Protein AF-0000000078281202 (afdb_homodimer)

InterPro domains:
  IPR011033 PRC-barrel-like superfamily [SSF50346] (2-73)
  IPR014238 Sporulation protein YlmC/YmxH [PTHR40061] (1-79)
  IPR014238 Sporulation protein YlmC/YmxH [TIGR02888] (3-75)
  IPR027275 PRC-barrel domain [PF05239] (2-78)

Sequence (168 aa):
MRVCDLKQKEVINICTCKSLGCPLDVEFDPKTGCLTAIIVPVPGKLCGLFGPVSEYVIPWQCIRQIGEDIILVEIKEEKFLKKEMRVCDLKQKEVINICTCKSLGCPLDVEFDPKTGCLTAIIVPVPGKLCGLFGPVSEYVIPWQCIRQIGEDIILVEIKEEKFLKKE

Radius of gyration: 18.15 Å; Cα contacts (8 Å, |Δi|>4): 364; chains: 2; bounding box: 36×51×44 Å

Foldseek 3Di:
DDPVQQQQAWEAAPVVRDTQAGFPDWDDDPVVRGTFWTKGWGPDPVPPDDAWTKIFTGTPVQWDDDDNRYTYGHDDDPPRIDTD/DDPVQQQQAWEAAPVVRDTQGGFPDWDDDPVVRGTFWTKGWGPDPVPPDDAWTKIFTGTPVQFDDDDNRYTYGHDDDPPRIDTD

pLDDT: mean 89.33, std 13.42, range [51.06, 98.38]

Solvent-accessible surface area (backbone atoms only — not comparable to full-atom values): 9218 Å² total; per-residue (Å²): 90,46,54,69,60,52,43,72,17,42,30,29,27,66,74,74,70,42,76,55,40,38,34,77,46,38,28,30,39,87,88,78,36,31,48,47,25,41,30,24,48,50,84,59,78,73,56,70,96,82,65,63,62,39,28,34,50,41,48,44,88,32,51,75,43,80,56,95,55,37,32,35,27,60,59,92,57,80,77,37,57,42,76,93,90,48,54,69,61,52,44,71,17,43,30,29,29,65,74,76,71,41,74,53,41,40,35,78,46,39,29,31,38,86,88,77,37,31,49,48,25,41,30,24,48,52,85,56,83,74,56,73,94,84,64,65,62,39,27,33,53,42,46,44,88,33,51,74,42,81,56,96,56,37,31,36,26,59,59,92,58,79,78,34,56,41,76,93

Secondary structure (DSSP, 8-state):
-BHHHHTTSEEEETTTTEEEE---EEEE-TTT-BEEEEEEEPP-----TTPPPEEEEEEGGGEEEE-SSEEEE--SSGGGEEE-/-BHHHHTTSEEEETTTTEEEE---EEEE-TTT-BEEEEEEEPP-----TTPPPEEEEEEGGGEEEE-SSEEEE--SSGGGEEE-

Organism: NCBI:txid1796616

Structure (mmCIF, N/CA/C/O backbone):
data_AF-0000000078281202-model_v1
#
loop_
_entity.id
_entity.type
_entity.pdbx_description
1 polymer 'YlmC/YmxH family sporulation protein'
#
loop_
_atom_site.group_PDB
_atom_site.id
_atom_site.type_symbol
_atom_site.label_atom_id
_atom_site.label_alt_id
_atom_site.label_comp_id
_atom_site.label_asym_id
_atom_site.label_entity_id
_atom_site.label_seq_id
_atom_site.pdbx_PDB_ins_code
_atom_site.Cartn_x
_atom_site.Cartn_y
_atom_site.Cartn_z
_atom_site.occupancy
_atom_site.B_iso_or_equiv
_atom_site.auth_seq_id
_atom_site.auth_comp_id
_atom_site.auth_asym_id
_atom_site.auth_atom_id
_atom_site.pdbx_PDB_model_num
ATOM 1 N N . MET A 1 1 ? -9.734 1.405 -2.404 1 94 1 MET A N 1
ATOM 2 C CA . MET A 1 1 ? -9.367 0.196 -1.677 1 94 1 MET A CA 1
ATOM 3 C C . MET A 1 1 ? -8.117 0.433 -0.829 1 94 1 MET A C 1
ATOM 5 O O . MET A 1 1 ? -7.238 1.201 -1.216 1 94 1 MET A O 1
ATOM 9 N N . ARG A 1 2 ? -8.078 -0.267 0.315 1 95.44 2 ARG A N 1
ATOM 10 C CA . ARG A 1 2 ? -6.895 -0.132 1.161 1 95.44 2 ARG A CA 1
ATOM 11 C C . ARG A 1 2 ? -5.906 -1.262 0.903 1 95.44 2 ARG A C 1
ATOM 13 O O . ARG A 1 2 ? -6.305 -2.375 0.55 1 95.44 2 ARG A O 1
ATOM 20 N N . VAL A 1 3 ? -4.719 -0.875 1.067 1 95.5 3 VAL A N 1
ATOM 21 C CA . VAL A 1 3 ? -3.668 -1.849 0.792 1 95.5 3 VAL A CA 1
ATOM 22 C C . VAL A 1 3 ? -3.83 -3.057 1.713 1 95.5 3 VAL A C 1
ATOM 24 O O . VAL A 1 3 ? -3.566 -4.191 1.309 1 95.5 3 VAL A O 1
ATOM 27 N N . CYS A 1 4 ? -4.312 -2.85 2.926 1 95.06 4 CYS A N 1
ATOM 28 C CA . CYS A 1 4 ? -4.496 -3.957 3.857 1 95.06 4 CYS A CA 1
ATOM 29 C C . CYS A 1 4 ? -5.52 -4.953 3.326 1 95.06 4 CYS A C 1
ATOM 31 O O . CYS A 1 4 ? -5.469 -6.137 3.662 1 95.06 4 CYS A O 1
ATOM 33 N N . ASP A 1 5 ? -6.398 -4.496 2.535 1 95.31 5 ASP A N 1
ATOM 34 C CA . ASP A 1 5 ? -7.375 -5.379 1.906 1 95.31 5 ASP A CA 1
ATOM 35 C C . ASP A 1 5 ? -6.691 -6.41 1.011 1 95.31 5 ASP A C 1
ATOM 37 O O . ASP A 1 5 ? -7.133 -7.559 0.929 1 95.31 5 ASP A O 1
ATOM 41 N N . LEU A 1 6 ? -5.605 -6.047 0.373 1 96.31 6 LEU A N 1
ATOM 42 C CA . LEU A 1 6 ? -4.875 -6.949 -0.508 1 96.31 6 LEU A CA 1
ATOM 43 C C . LEU A 1 6 ? -4.254 -8.094 0.283 1 96.31 6 LEU A C 1
ATOM 45 O O . LEU A 1 6 ? -4.152 -9.219 -0.216 1 96.31 6 LEU A O 1
ATOM 49 N N . LYS A 1 7 ? -3.926 -7.727 1.497 1 95.5 7 LYS A N 1
ATOM 50 C CA . LYS A 1 7 ? -3.182 -8.68 2.314 1 95.5 7 LYS A CA 1
ATOM 51 C C . LYS A 1 7 ? -4.078 -9.82 2.783 1 95.5 7 LYS A C 1
ATOM 53 O O . LYS A 1 7 ? -3.59 -10.828 3.297 1 95.5 7 LYS A O 1
ATOM 58 N N . GLN A 1 8 ? -5.289 -9.734 2.543 1 95.62 8 GLN A N 1
ATOM 59 C CA . GLN A 1 8 ? -6.254 -10.75 2.959 1 95.62 8 GLN A CA 1
ATOM 60 C C . GLN A 1 8 ? -6.719 -11.586 1.771 1 95.62 8 GLN A C 1
ATOM 62 O O . GLN A 1 8 ? -7.582 -12.453 1.915 1 95.62 8 GLN A O 1
ATOM 67 N N . LYS A 1 9 ? -6.199 -11.383 0.685 1 97.62 9 LYS A N 1
ATOM 68 C CA . LYS A 1 9 ? -6.656 -12.047 -0.533 1 97.62 9 LYS A CA 1
ATOM 69 C C . LYS A 1 9 ? -5.672 -13.133 -0.968 1 97.62 9 LYS A C 1
ATOM 71 O O . LYS A 1 9 ? -4.457 -12.953 -0.869 1 97.62 9 LYS A O 1
ATOM 76 N N . GLU A 1 10 ? -6.227 -14.219 -1.463 1 97.44 10 GLU A N 1
ATOM 77 C CA . GLU A 1 10 ? -5.418 -15.297 -2.016 1 97.44 10 GLU A CA 1
ATOM 78 C C . GLU A 1 10 ? -4.934 -14.961 -3.424 1 97.44 10 GLU A C 1
ATOM 80 O O . GLU A 1 10 ? -5.723 -14.555 -4.277 1 97.44 10 GLU A O 1
ATOM 85 N N . VAL A 1 11 ? -3.613 -15.086 -3.688 1 97.94 11 VAL A N 1
ATOM 86 C CA . VAL A 1 11 ? -3.055 -14.859 -5.016 1 97.94 11 VAL A CA 1
ATOM 87 C C . VAL A 1 11 ? -3.02 -16.172 -5.789 1 97.94 11 VAL A C 1
ATOM 89 O O . VAL A 1 11 ? -2.412 -17.156 -5.34 1 97.94 11 VAL A O 1
ATOM 92 N N . ILE A 1 12 ? -3.678 -16.172 -6.953 1 97.62 12 ILE A N 1
ATOM 93 C CA . ILE A 1 12 ? -3.742 -17.375 -7.77 1 97.62 12 ILE A CA 1
ATOM 94 C C . ILE A 1 12 ? -3.119 -17.109 -9.141 1 97.62 12 ILE A C 1
ATOM 96 O O . ILE A 1 12 ? -3.434 -16.109 -9.781 1 97.62 12 ILE A O 1
ATOM 100 N N . ASN A 1 13 ? -2.203 -17.906 -9.594 1 97.19 13 ASN A N 1
ATOM 101 C CA . ASN A 1 13 ? -1.676 -17.859 -10.953 1 97.19 13 ASN A CA 1
ATOM 102 C C . ASN A 1 13 ? -2.623 -18.516 -11.953 1 97.19 13 ASN A C 1
ATOM 104 O O . ASN A 1 13 ? -2.863 -19.719 -11.883 1 97.19 13 ASN A O 1
ATOM 108 N N . ILE A 1 14 ? -3.035 -17.781 -12.867 1 95.94 14 ILE A N 1
ATOM 109 C CA . ILE A 1 14 ? -4.074 -18.266 -13.766 1 95.94 14 ILE A CA 1
ATOM 110 C C . ILE A 1 14 ? -3.469 -19.25 -14.773 1 95.94 14 ILE A C 1
ATOM 112 O O . ILE A 1 14 ? -4.168 -20.109 -15.312 1 95.94 14 ILE A O 1
ATOM 116 N N . CYS A 1 15 ? -2.256 -19.125 -15.023 1 95 15 CYS A N 1
ATOM 117 C CA . CYS A 1 15 ? -1.593 -20.016 -15.969 1 95 15 CYS A CA 1
ATOM 118 C C . CYS A 1 15 ? -1.516 -21.438 -15.422 1 95 15 CYS A C 1
ATOM 120 O O . CYS A 1 15 ? -1.559 -22.391 -16.188 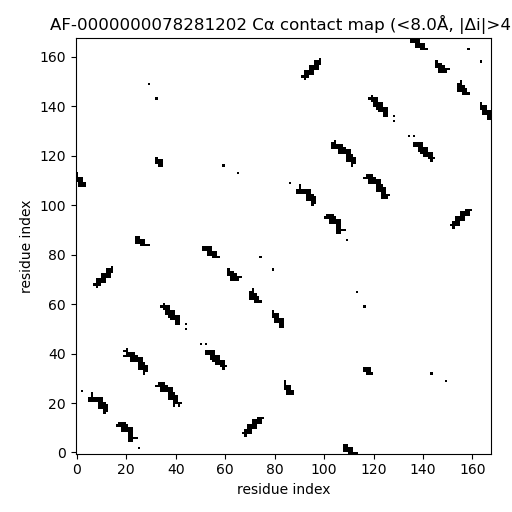1 95 15 CYS A O 1
ATOM 122 N N . THR A 1 16 ? -1.444 -21.547 -14.102 1 93.12 16 THR A N 1
ATOM 123 C CA . THR A 1 16 ? -1.24 -22.875 -13.516 1 93.12 16 THR A CA 1
ATOM 124 C C . THR A 1 16 ? -2.379 -23.219 -12.562 1 93.12 16 THR A C 1
ATOM 126 O O . THR A 1 16 ? -2.457 -24.344 -12.07 1 93.12 16 THR A O 1
ATOM 129 N N . CYS A 1 17 ? -3.182 -22.297 -12.242 1 94.88 17 CYS A N 1
ATOM 130 C CA . CYS A 1 17 ? -4.281 -22.438 -11.289 1 94.88 17 CYS A CA 1
ATOM 131 C C . CYS A 1 17 ? -3.754 -22.719 -9.891 1 94.88 17 CYS A C 1
ATOM 133 O O . CYS A 1 17 ? -4.461 -23.297 -9.062 1 94.88 17 CYS A O 1
ATOM 135 N N . LYS A 1 18 ? -2.5 -22.281 -9.625 1 93.62 18 LYS A N 1
ATOM 136 C CA . LYS A 1 18 ? -1.893 -22.484 -8.312 1 93.62 18 LYS A CA 1
ATOM 137 C C . LYS A 1 18 ? -2.104 -21.266 -7.41 1 93.62 18 LYS A C 1
ATOM 139 O O . LYS A 1 18 ? -1.982 -20.125 -7.863 1 93.62 18 LYS A O 1
ATOM 144 N N . SER A 1 19 ? -2.322 -21.609 -6.133 1 96.06 19 SER A N 1
ATOM 145 C CA . SER A 1 19 ? -2.346 -20.562 -5.109 1 96.06 19 SER A CA 1
ATOM 146 C C . SER A 1 19 ? -0.938 -20.219 -4.629 1 96.06 19 SER A C 1
ATOM 148 O O . SER A 1 19 ? -0.171 -21.109 -4.262 1 96.06 19 SER A O 1
ATOM 150 N N . LEU A 1 20 ? -0.628 -19 -4.625 1 94.44 20 LEU A N 1
ATOM 151 C CA . LEU A 1 20 ? 0.706 -18.578 -4.219 1 94.44 20 LEU A CA 1
ATOM 152 C C . LEU A 1 20 ? 0.705 -18.078 -2.773 1 94.44 20 LEU A C 1
ATOM 154 O O . LEU A 1 20 ? 1.766 -17.922 -2.166 1 94.44 20 LEU A O 1
ATOM 158 N N . GLY A 1 21 ? -0.423 -17.844 -2.184 1 95.94 21 GLY A N 1
ATOM 159 C CA . GLY A 1 21 ? -0.557 -17.312 -0.836 1 95.94 21 GLY A CA 1
ATOM 160 C C . GLY A 1 21 ? -1.094 -15.898 -0.805 1 95.94 21 GLY A C 1
ATOM 161 O O . GLY A 1 21 ? -1.686 -15.43 -1.781 1 95.94 21 GLY A O 1
ATOM 162 N N . CYS A 1 22 ? -0.948 -15.25 0.323 1 97.25 22 CYS A N 1
ATOM 163 C CA . CYS A 1 22 ? -1.415 -13.875 0.494 1 97.25 22 CYS A CA 1
ATOM 164 C C . CYS A 1 22 ? -0.25 -12.891 0.453 1 97.25 22 CYS A C 1
ATOM 166 O O . CYS A 1 22 ? 0.841 -13.195 0.941 1 97.25 22 CYS A O 1
ATOM 168 N N . PRO A 1 23 ? -0.514 -11.781 -0.144 1 97.12 23 PRO A N 1
ATOM 169 C CA . PRO A 1 23 ? 0.55 -10.773 -0.117 1 97.12 23 PRO A CA 1
ATOM 170 C C . PRO A 1 23 ? 0.927 -10.352 1.302 1 97.12 23 PRO A C 1
ATOM 172 O O . PRO A 1 23 ? 0.058 -10.25 2.17 1 97.12 23 PRO A O 1
ATOM 175 N N . LEU A 1 24 ? 2.227 -10.094 1.476 1 95.31 24 LEU A N 1
ATOM 176 C CA . LEU A 1 24 ? 2.729 -9.547 2.732 1 95.31 24 LEU A CA 1
ATOM 177 C C . LEU A 1 24 ? 2.883 -8.039 2.648 1 95.31 24 LEU A C 1
ATOM 179 O O . LEU A 1 24 ? 2.719 -7.336 3.65 1 95.31 24 LEU A O 1
ATOM 183 N N . ASP A 1 25 ? 3.242 -7.645 1.493 1 96.56 25 ASP A N 1
ATOM 184 C CA . ASP A 1 25 ? 3.514 -6.23 1.264 1 96.56 25 ASP A CA 1
ATOM 185 C C . ASP A 1 25 ? 3.357 -5.871 -0.213 1 96.56 25 ASP A C 1
ATOM 187 O O . ASP A 1 25 ? 3.115 -6.746 -1.046 1 96.56 25 ASP A O 1
ATOM 191 N N . VAL A 1 26 ? 3.365 -4.559 -0.485 1 97.31 26 VAL A N 1
ATOM 192 C CA . VAL A 1 26 ? 3.303 -4.039 -1.847 1 97.31 26 VAL A CA 1
ATOM 193 C C . VAL A 1 26 ? 4.414 -3.014 -2.061 1 97.31 26 VAL A C 1
ATOM 195 O O . VAL A 1 26 ? 4.754 -2.254 -1.148 1 97.31 26 VAL A O 1
ATOM 198 N N . GLU A 1 27 ? 4.93 -3.072 -3.203 1 97.69 27 GLU A N 1
ATOM 199 C CA . GLU A 1 27 ? 5.914 -2.068 -3.596 1 97.69 27 GLU A CA 1
ATOM 200 C C . GLU A 1 27 ? 5.285 -0.995 -4.48 1 97.69 27 GLU A C 1
ATOM 202 O O . GLU A 1 27 ? 4.332 -1.268 -5.211 1 97.69 27 GLU A O 1
ATOM 207 N N . PHE A 1 28 ? 5.852 0.214 -4.402 1 97.94 28 PHE A N 1
ATOM 208 C CA . PHE A 1 28 ? 5.379 1.31 -5.238 1 97.94 28 PHE A CA 1
ATOM 209 C C . PHE A 1 28 ? 6.527 2.234 -5.621 1 97.94 28 PHE A C 1
ATOM 211 O O . PHE A 1 28 ? 7.605 2.174 -5.027 1 97.94 28 PHE A O 1
ATOM 218 N N . ASP A 1 29 ? 6.324 3.01 -6.656 1 97.31 29 ASP A N 1
ATOM 219 C CA . ASP A 1 29 ? 7.242 4.066 -7.074 1 97.31 29 ASP A CA 1
ATOM 220 C C . ASP A 1 29 ? 6.961 5.367 -6.324 1 97.31 29 ASP A C 1
ATOM 222 O O . ASP A 1 29 ? 5.914 5.984 -6.516 1 97.31 29 ASP A O 1
ATOM 226 N N . PRO A 1 30 ? 7.879 5.785 -5.539 1 93.38 30 PRO A N 1
ATOM 227 C CA . PRO A 1 30 ? 7.625 6.988 -4.746 1 93.38 30 PRO A CA 1
ATOM 228 C C . PRO A 1 30 ? 7.473 8.242 -5.605 1 93.38 30 PRO A C 1
ATOM 230 O O . PRO A 1 30 ? 6.922 9.25 -5.148 1 93.38 30 PRO A O 1
ATOM 233 N N . LYS A 1 31 ? 7.934 8.219 -6.793 1 93 31 LYS A N 1
ATOM 234 C CA . LYS A 1 31 ? 7.84 9.375 -7.68 1 93 31 LYS A CA 1
ATOM 235 C C . LYS A 1 31 ? 6.457 9.461 -8.328 1 93 31 LYS A C 1
ATOM 237 O O . LYS A 1 31 ? 5.875 10.539 -8.414 1 93 31 LYS A O 1
ATOM 242 N N . THR A 1 32 ? 5.938 8.367 -8.68 1 93.56 32 THR A N 1
ATOM 243 C CA . THR A 1 32 ? 4.688 8.383 -9.43 1 93.56 32 THR A CA 1
ATOM 244 C C . THR A 1 32 ? 3.512 8.016 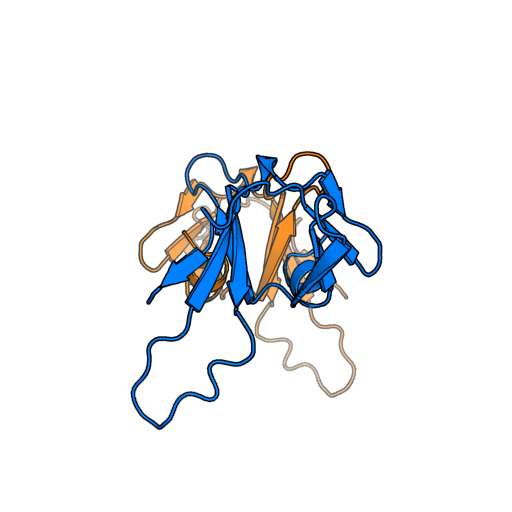-8.539 1 93.56 32 THR A C 1
ATOM 246 O O . THR A 1 32 ? 2.363 8.3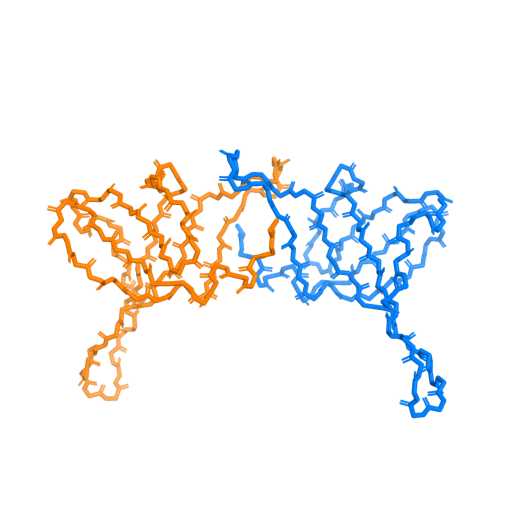44 -8.844 1 93.56 32 THR A O 1
ATOM 249 N N . GLY A 1 33 ? 3.779 7.289 -7.484 1 94.88 33 GLY A N 1
ATOM 250 C CA . GLY A 1 33 ? 2.721 6.836 -6.598 1 94.88 33 GLY A CA 1
ATOM 251 C C . GLY A 1 33 ? 2.012 5.594 -7.102 1 94.88 33 GLY A C 1
ATOM 252 O O . GLY A 1 33 ? 0.938 5.238 -6.609 1 94.88 33 GLY A O 1
ATOM 253 N N . CYS A 1 34 ? 2.574 4.938 -8.078 1 96.81 34 CYS A N 1
ATOM 254 C CA . CYS A 1 34 ? 1.941 3.752 -8.648 1 96.81 34 CYS A CA 1
ATOM 255 C C . CYS A 1 34 ? 2.514 2.479 -8.039 1 96.81 34 CYS A C 1
ATOM 257 O O . CYS A 1 34 ? 3.725 2.375 -7.836 1 96.81 34 CYS A O 1
ATOM 259 N N . LEU A 1 35 ? 1.54 1.581 -7.762 1 97.75 35 LEU A N 1
ATOM 260 C CA . LEU A 1 35 ? 2 0.268 -7.32 1 97.75 35 LEU A CA 1
ATOM 261 C C . LEU A 1 35 ? 2.844 -0.402 -8.398 1 97.75 35 LEU A C 1
ATOM 263 O O . LEU A 1 35 ? 2.518 -0.326 -9.586 1 97.75 35 LEU A O 1
ATOM 267 N N . THR A 1 36 ? 3.98 -1.052 -7.949 1 98.12 36 THR A N 1
ATOM 268 C CA . THR A 1 36 ? 4.879 -1.645 -8.938 1 98.12 36 THR A CA 1
ATOM 269 C C . THR A 1 36 ? 4.938 -3.16 -8.773 1 98.12 36 THR A C 1
ATOM 271 O O . THR A 1 36 ? 5.25 -3.883 -9.719 1 98.12 36 THR A O 1
ATOM 274 N N . ALA A 1 37 ? 4.676 -3.689 -7.539 1 98.06 37 ALA A N 1
ATOM 275 C CA . ALA A 1 37 ? 4.711 -5.133 -7.324 1 98.06 37 ALA A CA 1
ATOM 276 C C . ALA A 1 37 ? 4.008 -5.512 -6.027 1 98.06 37 ALA A C 1
ATOM 278 O O . ALA A 1 37 ? 3.898 -4.695 -5.109 1 98.06 37 ALA A O 1
ATOM 279 N N . ILE A 1 38 ? 3.475 -6.676 -5.988 1 98.06 38 ILE A N 1
ATOM 280 C CA . ILE A 1 38 ? 3.053 -7.27 -4.727 1 98.06 38 ILE A CA 1
ATOM 281 C C . ILE A 1 38 ? 4.078 -8.312 -4.277 1 98.06 38 ILE A C 1
ATOM 283 O O . ILE A 1 38 ? 4.676 -9 -5.109 1 98.06 38 ILE A O 1
ATOM 287 N N . ILE A 1 39 ? 4.246 -8.422 -2.924 1 97.31 39 ILE A N 1
ATOM 288 C CA . ILE A 1 39 ? 5.195 -9.359 -2.332 1 97.31 39 ILE A CA 1
ATOM 289 C C . ILE A 1 39 ? 4.441 -10.5 -1.652 1 97.31 39 ILE A C 1
ATOM 291 O O . ILE A 1 39 ? 3.684 -10.273 -0.707 1 97.31 39 ILE A O 1
ATOM 295 N N . VAL A 1 40 ? 4.676 -11.719 -2.131 1 96.5 40 VAL A N 1
ATOM 296 C CA . VAL A 1 40 ? 3.988 -12.891 -1.612 1 96.5 40 VAL A CA 1
ATOM 297 C C . VAL A 1 40 ? 5.008 -13.891 -1.065 1 96.5 40 VAL A C 1
ATOM 299 O O . VAL A 1 40 ? 5.777 -14.477 -1.826 1 96.5 40 VAL A O 1
ATOM 302 N N . PRO A 1 41 ? 4.914 -14.078 0.238 1 93.31 41 PRO A N 1
ATOM 303 C CA . PRO A 1 41 ? 5.855 -15.055 0.803 1 93.31 41 PRO A CA 1
ATOM 304 C C . PRO A 1 41 ? 5.559 -16.484 0.356 1 93.31 41 PRO A C 1
ATOM 306 O O . PRO A 1 41 ? 4.398 -16.844 0.15 1 93.31 41 PRO A O 1
ATOM 309 N N . VAL A 1 42 ? 6.477 -17.266 0.082 1 85.81 42 VAL A N 1
ATOM 310 C CA . VAL A 1 42 ? 6.32 -18.688 -0.221 1 85.81 42 VAL A CA 1
ATOM 311 C C . VAL A 1 42 ? 6.348 -19.5 1.072 1 85.81 42 VAL A C 1
ATOM 313 O O . VAL A 1 42 ? 7.301 -19.406 1.851 1 85.81 42 VAL A O 1
ATOM 316 N N . PRO A 1 43 ? 4.973 -20.234 1.191 1 67.81 43 PRO A N 1
ATOM 317 C CA . PRO A 1 43 ? 4.91 -21.094 2.371 1 67.81 43 PRO A CA 1
ATOM 318 C C . PRO A 1 43 ? 5.879 -22.266 2.289 1 67.81 43 PRO A C 1
ATOM 320 O O . PRO A 1 43 ? 6.164 -22.766 1.194 1 67.81 43 PRO A O 1
ATOM 323 N N . GLY A 1 44 ? 6.547 -22.766 3.164 1 60.97 44 GLY A N 1
ATOM 324 C CA . GLY A 1 44 ? 7.055 -24.141 3.172 1 60.97 44 GLY A CA 1
ATOM 325 C C . GLY A 1 44 ? 8.508 -24.234 3.594 1 60.97 44 GLY A C 1
ATOM 326 O O . GLY A 1 44 ? 9.062 -25.328 3.68 1 60.97 44 GLY A O 1
ATOM 327 N N . LYS A 1 45 ? 9.406 -23.422 2.986 1 53.75 45 LYS A N 1
ATOM 328 C CA . LYS A 1 45 ? 10.586 -24.266 3.123 1 53.75 45 LYS A CA 1
ATOM 329 C C . LYS A 1 45 ? 10.766 -24.719 4.566 1 53.75 45 LYS A C 1
ATOM 331 O O . LYS A 1 45 ? 10.977 -23.906 5.465 1 53.75 45 LYS A O 1
ATOM 336 N N . LEU A 1 46 ? 9.742 -25.656 4.895 1 51.12 46 LEU A N 1
ATOM 337 C CA . LEU A 1 46 ? 10.148 -26.359 6.105 1 51.12 46 LEU A CA 1
ATOM 338 C C . LEU A 1 46 ? 11.672 -26.469 6.176 1 51.12 46 LEU A C 1
ATOM 340 O O . LEU A 1 46 ? 12.203 -27.422 6.754 1 51.12 46 LEU A O 1
ATOM 344 N N . CYS A 1 47 ? 12.328 -25.969 5.309 1 51.69 47 CYS A N 1
ATOM 345 C CA . CYS A 1 47 ? 13.688 -26.422 5.59 1 51.69 47 CYS A CA 1
ATOM 346 C C . CYS A 1 47 ? 14.055 -26.156 7.043 1 51.69 47 CYS A C 1
ATOM 348 O O . CYS A 1 47 ? 13.469 -25.281 7.691 1 51.69 47 CYS A O 1
ATOM 350 N N . GLY A 1 48 ? 15.008 -26.906 7.664 1 51.78 48 GLY A N 1
ATOM 351 C CA . GLY A 1 48 ? 15.672 -26.672 8.938 1 51.78 48 GLY A CA 1
ATOM 352 C C . GLY A 1 48 ? 15.82 -25.203 9.281 1 51.78 48 GLY A C 1
ATOM 353 O O . GLY A 1 48 ? 15.406 -24.328 8.5 1 51.78 48 GLY A O 1
ATOM 354 N N . LEU A 1 49 ? 16.422 -24.734 10.406 1 57.16 49 LEU A N 1
ATOM 355 C CA . LEU A 1 49 ? 16.812 -23.5 11.062 1 57.16 49 LEU A CA 1
ATOM 356 C C . LEU A 1 49 ? 17.156 -22.422 10.039 1 57.16 49 LEU A C 1
ATOM 358 O O . LEU A 1 49 ? 16.875 -21.234 10.25 1 57.16 49 LEU A O 1
ATOM 362 N N . PHE A 1 50 ? 18.094 -22.562 9.156 1 60.25 50 PHE A N 1
ATOM 363 C CA . PHE A 1 50 ? 18.938 -21.516 8.609 1 60.25 50 PHE A CA 1
ATOM 364 C C . PHE A 1 50 ? 18.5 -21.125 7.207 1 60.25 50 PHE A C 1
ATOM 366 O O . PHE A 1 50 ? 19.219 -20.453 6.477 1 60.25 50 PHE A O 1
ATOM 373 N N . GLY A 1 51 ? 17.375 -21.703 6.523 1 59.31 51 GLY A N 1
ATOM 374 C CA . GLY A 1 51 ? 17.375 -21.422 5.102 1 59.31 51 GLY A CA 1
ATOM 375 C C . GLY A 1 51 ? 16.641 -20.125 4.758 1 59.31 51 GLY A C 1
ATOM 376 O O . GLY A 1 51 ? 15.953 -19.562 5.602 1 59.31 51 GLY A O 1
ATOM 377 N N . PRO A 1 52 ? 17 -19.609 3.609 1 64.62 52 PRO A N 1
ATOM 378 C CA . PRO A 1 52 ? 16.438 -18.328 3.174 1 64.62 52 PRO A CA 1
ATOM 379 C C . PRO A 1 52 ? 14.945 -18.391 2.891 1 64.62 52 PRO A C 1
ATOM 381 O O . PRO A 1 52 ? 14.43 -19.438 2.51 1 64.62 52 PRO A O 1
ATOM 384 N N . VAL A 1 53 ? 14.219 -17.5 3.357 1 75.62 53 VAL A N 1
ATOM 385 C CA . VAL A 1 53 ? 12.812 -17.344 3.006 1 75.62 53 VAL A CA 1
ATOM 386 C C . VAL A 1 53 ? 12.695 -16.781 1.592 1 75.62 53 VAL A C 1
ATOM 388 O O . VAL A 1 53 ? 13.453 -15.883 1.21 1 75.62 53 VAL A O 1
ATOM 391 N N . SER A 1 54 ? 11.953 -17.547 0.69 1 87.56 54 SER A N 1
ATOM 392 C CA . SER A 1 54 ? 11.695 -17.062 -0.66 1 87.56 54 SER A CA 1
ATOM 393 C C . SER A 1 54 ? 10.383 -16.281 -0.729 1 87.56 54 SER A C 1
ATOM 395 O O . SER A 1 54 ? 9.5 -16.469 0.112 1 87.56 54 SER A O 1
ATOM 397 N N . GLU A 1 55 ? 10.398 -15.367 -1.595 1 92.62 55 GLU A N 1
ATOM 398 C CA . GLU A 1 55 ? 9.156 -14.625 -1.839 1 92.62 55 GLU A CA 1
ATOM 399 C C . GLU A 1 55 ? 8.969 -14.352 -3.328 1 92.62 55 GLU A C 1
ATOM 401 O O . GLU A 1 55 ? 9.945 -14.18 -4.062 1 92.62 55 GLU A O 1
ATOM 406 N N . TYR A 1 56 ? 7.711 -14.398 -3.68 1 93.88 56 TYR A N 1
ATOM 407 C CA . TYR A 1 56 ? 7.391 -13.875 -5.004 1 93.88 56 TYR A CA 1
ATOM 408 C C . TYR A 1 56 ? 7.344 -12.352 -4.996 1 93.88 56 TYR A C 1
ATOM 410 O O . TYR A 1 56 ? 6.738 -11.75 -4.105 1 93.88 56 TYR A O 1
ATOM 418 N N . VAL A 1 57 ? 8.039 -11.828 -5.938 1 96.56 57 VAL A N 1
ATOM 419 C CA . VAL A 1 57 ? 7.848 -10.414 -6.254 1 96.56 57 VAL A CA 1
ATOM 420 C C . VAL A 1 57 ? 7.152 -10.281 -7.605 1 96.56 57 VAL A C 1
ATOM 422 O O . VAL A 1 57 ? 7.797 -10.383 -8.656 1 96.56 57 VAL A O 1
ATOM 425 N N . ILE A 1 58 ? 5.855 -10.031 -7.566 1 97.25 58 ILE A N 1
ATOM 426 C CA . ILE A 1 58 ? 5.035 -10.078 -8.773 1 97.25 58 ILE A CA 1
ATOM 427 C C . ILE A 1 58 ? 4.738 -8.656 -9.242 1 97.25 58 ILE A C 1
ATOM 429 O O . ILE A 1 58 ? 4.078 -7.883 -8.547 1 97.25 58 ILE A O 1
ATOM 433 N N . PRO A 1 59 ? 5.156 -8.336 -10.43 1 97.31 59 PRO A N 1
ATOM 434 C CA . PRO A 1 59 ? 4.867 -7.004 -10.953 1 97.31 59 PRO A CA 1
ATOM 435 C C . PRO A 1 59 ? 3.369 -6.715 -11.039 1 97.31 59 PRO A C 1
ATOM 437 O O . PRO A 1 59 ? 2.582 -7.613 -11.352 1 97.31 59 PRO A O 1
ATOM 440 N N . TRP A 1 60 ? 3.07 -5.391 -10.836 1 97.44 60 TRP A N 1
ATOM 441 C CA . TRP A 1 60 ? 1.671 -4.977 -10.875 1 97.44 60 TRP A CA 1
ATOM 442 C C . TRP A 1 60 ? 1.046 -5.305 -12.227 1 97.44 60 TRP A C 1
ATOM 444 O O . TRP A 1 60 ? -0.129 -5.668 -12.305 1 97.44 60 TRP A O 1
ATOM 454 N N . GLN A 1 61 ? 1.805 -5.219 -13.289 1 96.25 61 GLN A N 1
ATOM 455 C CA . GLN A 1 61 ? 1.312 -5.449 -14.641 1 96.25 61 GLN A CA 1
ATOM 456 C C . GLN A 1 61 ? 0.897 -6.906 -14.836 1 96.25 61 GLN A C 1
ATOM 458 O O . GLN A 1 61 ? 0.218 -7.238 -15.812 1 96.25 61 GLN A O 1
ATOM 463 N N . CYS A 1 62 ? 1.325 -7.758 -13.891 1 97 62 CYS A N 1
ATOM 464 C CA . CYS A 1 62 ? 0.97 -9.172 -14 1 97 62 CYS A CA 1
ATOM 465 C C . CYS A 1 62 ? -0.378 -9.445 -13.344 1 97 62 CYS A C 1
ATOM 467 O O . CYS A 1 62 ? -0.92 -10.547 -13.469 1 97 62 CYS A O 1
ATOM 469 N N . ILE A 1 63 ? -0.86 -8.57 -12.633 1 97.75 63 ILE A N 1
ATOM 470 C CA . ILE A 1 63 ? -2.174 -8.727 -12.016 1 97.75 63 ILE A CA 1
ATOM 471 C C . ILE A 1 63 ? -3.264 -8.562 -13.07 1 97.75 63 ILE A C 1
ATOM 473 O O . ILE A 1 63 ? -3.318 -7.535 -13.758 1 97.75 63 ILE A O 1
ATOM 477 N N . ARG A 1 64 ? -4.082 -9.531 -13.086 1 96.81 64 ARG A N 1
ATOM 478 C CA . ARG A 1 64 ? -5.145 -9.5 -14.094 1 96.81 64 ARG A CA 1
ATOM 479 C C . ARG A 1 64 ? -6.445 -8.977 -13.492 1 96.81 64 ARG A C 1
ATOM 481 O O . ARG A 1 64 ? -7.195 -8.258 -14.156 1 96.81 64 ARG A O 1
ATOM 488 N N . GLN A 1 65 ? -6.656 -9.438 -12.281 1 96.31 65 GLN A N 1
ATOM 489 C CA . GLN A 1 65 ? -7.91 -9.047 -11.641 1 96.31 65 GLN A CA 1
ATOM 490 C C . GLN A 1 65 ? -7.793 -9.109 -10.117 1 96.31 65 GLN A C 1
ATOM 492 O O . GLN A 1 65 ? -7.176 -10.031 -9.578 1 96.31 65 GLN A O 1
ATOM 497 N N . ILE A 1 66 ? -8.391 -8.07 -9.516 1 97.19 66 ILE A N 1
ATOM 498 C CA . ILE A 1 66 ? -8.547 -8.102 -8.062 1 97.19 66 ILE A CA 1
ATOM 499 C C . ILE A 1 66 ? -10.008 -8.344 -7.703 1 97.19 66 ILE A C 1
ATOM 501 O O . ILE A 1 66 ? -10.859 -7.469 -7.895 1 97.19 66 ILE A O 1
ATOM 505 N N . GLY A 1 67 ? -10.242 -9.523 -7.227 1 95.12 67 GLY A N 1
ATOM 506 C CA . GLY A 1 67 ? -11.586 -9.875 -6.82 1 95.12 67 GLY A CA 1
ATOM 507 C C . GLY A 1 67 ? -11.859 -9.609 -5.348 1 95.12 67 GLY A C 1
ATOM 508 O O . GLY A 1 67 ? -11.062 -8.938 -4.68 1 95.12 67 GLY A O 1
ATOM 509 N N . GLU A 1 68 ? -12.953 -10.039 -4.891 1 94.81 68 GLU A N 1
ATOM 510 C CA . GLU A 1 68 ? -13.328 -9.867 -3.492 1 94.81 68 GLU A CA 1
ATOM 511 C C . GLU A 1 68 ? -12.391 -10.641 -2.57 1 94.81 68 GLU A C 1
ATOM 513 O O . GLU A 1 68 ? -11.969 -10.125 -1.531 1 94.81 68 GLU A O 1
ATOM 518 N N . ASP A 1 69 ? -12.039 -11.82 -2.947 1 97 69 ASP A N 1
ATOM 519 C CA . ASP A 1 69 ? -11.266 -12.688 -2.066 1 97 69 ASP A CA 1
ATOM 520 C C . ASP A 1 69 ? -9.984 -13.156 -2.744 1 97 69 ASP A C 1
ATOM 522 O O . ASP A 1 69 ? -9.094 -13.711 -2.09 1 97 69 ASP A O 1
ATOM 526 N N . ILE A 1 70 ? -9.914 -12.867 -4.008 1 97.62 70 ILE A N 1
ATOM 527 C CA . ILE A 1 70 ? -8.82 -13.469 -4.754 1 97.62 70 ILE A CA 1
ATOM 528 C C . ILE A 1 70 ? -8.141 -12.406 -5.617 1 97.62 70 ILE A C 1
ATOM 530 O O . ILE A 1 70 ? -8.797 -11.5 -6.129 1 97.62 70 ILE A O 1
ATOM 534 N N . ILE A 1 71 ? -6.867 -12.539 -5.785 1 98.38 71 ILE A N 1
ATOM 535 C CA . ILE A 1 71 ? -6.086 -11.812 -6.777 1 98.38 71 ILE A CA 1
ATOM 536 C C . ILE A 1 71 ? -5.598 -12.781 -7.855 1 98.38 71 ILE A C 1
ATOM 538 O O . ILE A 1 71 ? -4.863 -13.727 -7.562 1 98.38 71 ILE A O 1
ATOM 542 N N . LEU A 1 72 ? -5.961 -12.523 -9.133 1 98.19 72 LEU A N 1
ATOM 543 C CA . LEU A 1 72 ? -5.523 -13.352 -10.258 1 98.19 72 LEU A CA 1
ATOM 544 C C . LEU A 1 72 ? -4.285 -12.75 -10.922 1 98.19 72 LEU A C 1
ATOM 546 O O . LEU A 1 72 ? -4.289 -11.586 -11.312 1 98.19 72 LEU A O 1
ATOM 550 N N . VAL A 1 73 ? -3.27 -13.578 -11.023 1 98.06 73 VAL A N 1
ATOM 551 C CA . VAL A 1 73 ? -2.055 -13.117 -11.688 1 98.06 73 VAL A CA 1
ATOM 552 C C . VAL A 1 73 ? -1.713 -14.055 -12.844 1 98.06 73 VAL A C 1
ATOM 554 O O . VAL A 1 73 ? -2.162 -15.203 -12.883 1 98.06 73 VAL A O 1
ATOM 557 N N . GLU A 1 74 ? -1.026 -13.414 -13.758 1 97 74 GLU A N 1
ATOM 558 C CA . GLU A 1 74 ? -0.536 -14.18 -14.898 1 97 74 GLU A CA 1
ATOM 559 C C . GLU A 1 74 ? 0.989 -14.188 -14.945 1 97 74 GLU A C 1
ATOM 561 O O . GLU A 1 74 ? 1.606 -13.227 -15.406 1 97 74 GLU A O 1
ATOM 566 N N . ILE A 1 75 ? 1.557 -15.297 -14.422 1 92.12 75 ILE A N 1
ATOM 567 C CA . ILE A 1 75 ? 3.008 -15.438 -14.422 1 92.12 75 ILE A CA 1
ATOM 568 C C . ILE A 1 75 ? 3.402 -16.75 -15.102 1 92.12 75 ILE A C 1
ATOM 570 O O . ILE A 1 75 ? 2.881 -17.812 -14.766 1 92.12 75 ILE A O 1
ATOM 574 N N . LYS A 1 76 ? 4.148 -16.703 -16.156 1 87.75 76 LYS A N 1
ATOM 575 C CA . LYS A 1 76 ? 4.512 -17.875 -16.938 1 87.75 76 LYS A CA 1
ATOM 576 C C . LYS A 1 76 ? 5.734 -18.578 -16.359 1 87.75 76 LYS A C 1
ATOM 578 O O . LYS A 1 76 ? 5.879 -19.797 -16.484 1 87.75 76 LYS A O 1
ATOM 583 N N . GLU A 1 77 ? 6.672 -17.938 -15.852 1 74.81 77 GLU A N 1
ATOM 584 C CA . GLU A 1 77 ? 7.887 -18.516 -15.289 1 74.81 77 GLU A CA 1
ATOM 585 C C . GLU A 1 77 ? 8.086 -18.078 -13.836 1 74.81 77 GLU A C 1
ATOM 587 O O . GLU A 1 77 ? 7.504 -17.078 -13.398 1 74.81 77 GLU A O 1
ATOM 592 N N . GLU A 1 78 ? 8.695 -19.016 -13.172 1 73.06 78 GLU A N 1
ATOM 593 C CA . GLU A 1 78 ? 9.023 -18.672 -11.789 1 73.06 78 GLU A CA 1
ATOM 594 C C . GLU A 1 78 ? 10.094 -17.578 -11.734 1 73.06 78 GLU A C 1
ATOM 596 O O . GLU A 1 78 ? 10.984 -17.625 -10.883 1 73.06 78 GLU A O 1
ATOM 601 N N . LYS A 1 79 ? 9.969 -16.672 -12.648 1 83.88 79 LYS A N 1
ATO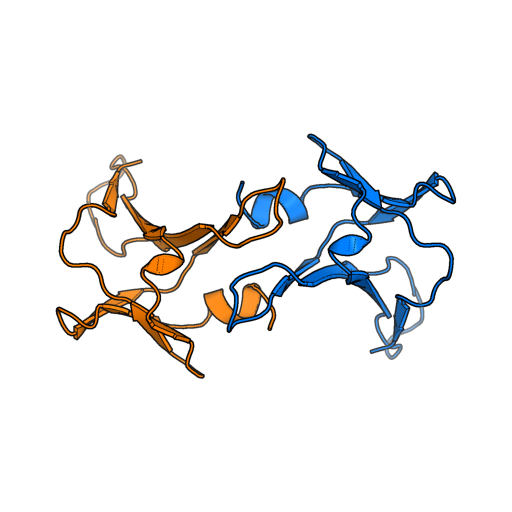M 602 C CA . LYS A 1 79 ? 10.961 -15.609 -12.734 1 83.88 79 LYS A CA 1
ATOM 603 C C . LYS A 1 79 ? 10.766 -14.578 -11.641 1 83.88 79 LYS A C 1
ATOM 605 O O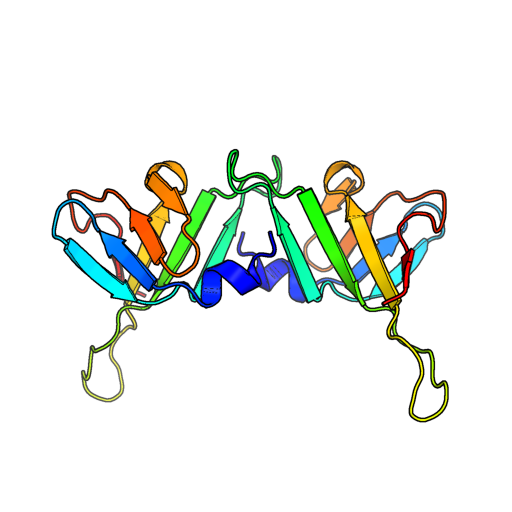 . LYS A 1 79 ? 11.688 -13.828 -11.305 1 83.88 79 LYS A O 1
ATOM 610 N N . PHE A 1 80 ? 9.648 -14.781 -10.906 1 88.94 80 PHE A N 1
ATOM 611 C CA . PHE A 1 80 ? 9.352 -13.734 -9.93 1 88.94 80 PHE A CA 1
ATOM 612 C C . PHE A 1 80 ? 9.617 -14.234 -8.516 1 88.94 80 PHE A C 1
ATOM 614 O O . PHE A 1 80 ? 9.281 -13.555 -7.539 1 88.94 80 PHE A O 1
ATOM 621 N N . LEU A 1 81 ? 10.227 -15.391 -8.469 1 87 81 LEU A N 1
ATOM 622 C CA . LEU A 1 81 ? 10.664 -15.914 -7.18 1 87 81 LEU A CA 1
ATOM 623 C C . LEU A 1 81 ? 12.031 -15.352 -6.801 1 87 81 LEU A C 1
ATOM 625 O O . LEU A 1 81 ? 12.992 -15.484 -7.562 1 87 81 LEU A O 1
ATOM 629 N N . LYS A 1 82 ? 12 -14.664 -5.711 1 83.75 82 LYS A N 1
ATOM 630 C CA . LYS A 1 82 ? 13.25 -14.109 -5.195 1 83.75 82 LYS A CA 1
ATOM 631 C C . LYS A 1 82 ? 13.688 -14.836 -3.928 1 83.75 82 LYS A C 1
ATOM 633 O O . LYS A 1 82 ? 12.883 -15.078 -3.029 1 83.75 82 LYS A O 1
ATOM 638 N N . LYS A 1 83 ? 14.875 -15.344 -4.008 1 71.12 83 LYS A N 1
ATOM 639 C CA . LYS A 1 83 ? 15.453 -15.977 -2.826 1 71.12 83 LYS A CA 1
ATOM 640 C C . LYS A 1 83 ? 16.188 -14.961 -1.961 1 71.12 83 LYS A C 1
ATOM 642 O O . LYS A 1 83 ? 16.906 -14.102 -2.479 1 71.12 83 LYS A O 1
ATOM 647 N N . GLU A 1 84 ? 15.625 -14.711 -0.603 1 61.06 84 GLU A N 1
ATOM 648 C CA . GLU A 1 84 ? 16.406 -13.852 0.27 1 61.06 84 GLU A CA 1
ATOM 649 C C . GLU A 1 84 ? 17.75 -14.5 0.619 1 61.06 84 GLU A C 1
ATOM 651 O O . GLU A 1 84 ? 17.844 -15.727 0.704 1 61.06 84 GLU A O 1
ATOM 656 N N . MET B 1 1 ? 10.023 1.052 -3.324 1 94.06 1 MET B N 1
ATOM 657 C CA . MET B 1 1 ? 9.742 1.211 -1.901 1 94.06 1 MET B CA 1
ATOM 658 C C . MET B 1 1 ? 8.547 0.365 -1.483 1 94.06 1 MET B C 1
ATOM 660 O O . MET B 1 1 ? 7.605 0.184 -2.26 1 94.06 1 MET B O 1
ATOM 664 N N . ARG B 1 2 ? 8.594 -0.114 -0.231 1 95.44 2 ARG B N 1
ATOM 665 C CA . ARG B 1 2 ? 7.465 -0.898 0.258 1 95.44 2 ARG B CA 1
ATOM 666 C C . ARG B 1 2 ? 6.492 -0.026 1.045 1 95.44 2 ARG B C 1
ATOM 668 O O . ARG B 1 2 ? 6.898 0.951 1.678 1 95.44 2 ARG B O 1
ATOM 675 N N . VAL B 1 3 ? 5.305 -0.43 0.917 1 95.38 3 VAL B N 1
ATOM 676 C CA . VAL B 1 3 ? 4.266 0.356 1.573 1 95.38 3 VAL B CA 1
ATOM 677 C C . VAL B 1 3 ? 4.512 0.383 3.08 1 95.38 3 VAL B C 1
ATOM 679 O O . VAL B 1 3 ? 4.258 1.393 3.738 1 95.38 3 VAL B O 1
ATOM 682 N N . CYS B 1 4 ? 5.062 -0.682 3.646 1 95 4 CYS B N 1
ATOM 683 C CA . CYS B 1 4 ? 5.324 -0.726 5.082 1 95 4 CYS B CA 1
ATOM 684 C C . CYS B 1 4 ? 6.352 0.33 5.48 1 95 4 CYS B C 1
ATOM 686 O O . CYS B 1 4 ? 6.355 0.797 6.621 1 95 4 CYS B O 1
ATOM 688 N N . ASP B 1 5 ? 7.168 0.701 4.574 1 95.31 5 ASP B N 1
ATOM 689 C CA . ASP B 1 5 ? 8.133 1.764 4.824 1 95.31 5 ASP B CA 1
ATOM 690 C C . ASP B 1 5 ? 7.434 3.086 5.125 1 95.31 5 ASP B C 1
ATOM 692 O O . ASP B 1 5 ? 7.906 3.871 5.949 1 95.31 5 ASP B O 1
ATOM 696 N N . LEU B 1 6 ? 6.312 3.326 4.512 1 96.31 6 LEU B N 1
ATOM 697 C CA . LEU B 1 6 ? 5.559 4.559 4.723 1 96.31 6 LEU B CA 1
ATOM 698 C C . LEU B 1 6 ? 5.016 4.625 6.145 1 96.31 6 LEU B C 1
ATOM 700 O O . LEU B 1 6 ? 4.922 5.707 6.727 1 96.31 6 LEU B O 1
ATOM 704 N N . LYS B 1 7 ? 4.742 3.449 6.617 1 95.56 7 LYS B N 1
ATOM 705 C CA . LYS B 1 7 ? 4.07 3.375 7.91 1 95.56 7 LYS B CA 1
ATOM 706 C C . LYS B 1 7 ? 5.027 3.736 9.047 1 95.56 7 LYS B C 1
ATOM 708 O O . LYS B 1 7 ? 4.598 3.941 10.18 1 95.56 7 LYS B O 1
ATOM 713 N N . GLN B 1 8 ? 6.215 3.904 8.766 1 95.69 8 GLN B N 1
ATOM 714 C CA . GLN B 1 8 ? 7.23 4.23 9.758 1 95.69 8 GLN B CA 1
ATOM 715 C C . GLN B 1 8 ? 7.645 5.695 9.664 1 95.69 8 GLN B C 1
ATOM 717 O O . GLN B 1 8 ? 8.539 6.145 10.391 1 95.69 8 GLN B O 1
ATOM 722 N N . LYS B 1 9 ? 7.051 6.402 8.867 1 97.69 9 LYS B N 1
ATOM 723 C CA . LYS B 1 9 ? 7.453 7.785 8.617 1 97.69 9 LYS B CA 1
ATOM 724 C C . LYS B 1 9 ? 6.477 8.766 9.258 1 97.69 9 LYS B C 1
ATOM 726 O O . LYS B 1 9 ? 5.266 8.539 9.242 1 97.69 9 LYS B O 1
ATOM 731 N N . GLU B 1 10 ? 7.039 9.836 9.773 1 97.5 10 GLU B N 1
ATOM 732 C CA . GLU B 1 10 ? 6.23 10.914 10.336 1 97.5 10 GLU B CA 1
ATOM 733 C C . GLU B 1 10 ? 5.656 11.805 9.234 1 97.5 10 GLU B C 1
ATOM 735 O O . GLU B 1 10 ? 6.387 12.25 8.344 1 97.5 10 GLU B O 1
ATOM 740 N N . VAL B 1 11 ? 4.316 12.039 9.242 1 97.94 11 VAL B N 1
ATOM 741 C CA . VAL B 1 11 ? 3.676 12.93 8.281 1 97.94 11 VAL B CA 1
ATOM 742 C C . VAL B 1 11 ? 3.631 14.352 8.844 1 97.94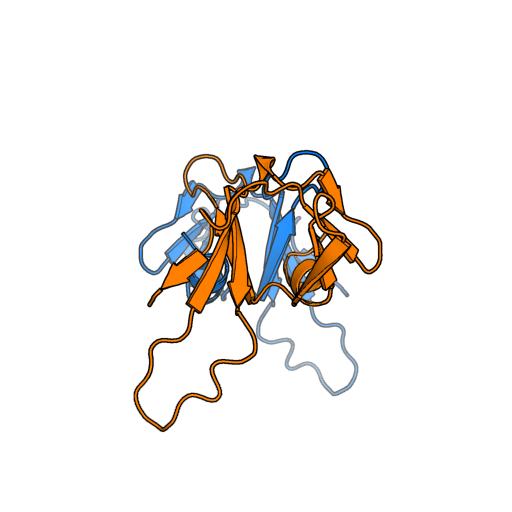 11 VAL B C 1
ATOM 744 O O . VAL B 1 11 ? 3.078 14.578 9.922 1 97.94 11 VAL B O 1
ATOM 747 N N . ILE B 1 12 ? 4.227 15.281 8.102 1 97.69 12 ILE B N 1
ATOM 748 C CA . ILE B 1 12 ? 4.281 16.672 8.539 1 97.69 12 ILE B CA 1
ATOM 749 C C . ILE B 1 12 ? 3.566 17.562 7.527 1 97.69 12 ILE B C 1
ATOM 751 O O . ILE B 1 12 ? 3.812 17.469 6.324 1 97.69 12 ILE B O 1
ATOM 755 N N . ASN B 1 13 ? 2.652 18.391 7.934 1 97.25 13 ASN B N 1
ATOM 756 C CA . ASN B 1 13 ? 2.041 19.406 7.09 1 97.25 13 ASN B CA 1
ATOM 757 C C . ASN B 1 13 ? 2.945 20.625 6.941 1 97.25 13 ASN B C 1
ATOM 759 O O . ASN B 1 13 ? 3.219 21.328 7.922 1 97.25 13 ASN B O 1
ATOM 763 N N . ILE B 1 14 ? 3.283 20.906 5.777 1 96.06 14 ILE B N 1
ATOM 764 C CA . ILE B 1 14 ? 4.277 21.938 5.551 1 96.06 14 ILE B CA 1
ATOM 765 C C . ILE B 1 14 ? 3.641 23.312 5.734 1 96.06 14 ILE B C 1
ATOM 767 O O . ILE B 1 14 ? 4.332 24.297 6.043 1 96.06 14 ILE B O 1
ATOM 771 N N . CYS B 1 15 ? 2.41 23.391 5.555 1 95.06 15 CYS B N 1
ATOM 772 C CA . CYS B 1 15 ? 1.719 24.672 5.715 1 95.06 15 CYS B CA 1
ATOM 773 C C . CYS B 1 15 ? 1.717 25.109 7.172 1 95.06 15 CYS B C 1
ATOM 775 O O . CYS B 1 15 ? 1.744 26.312 7.461 1 95.06 15 CYS B O 1
ATOM 777 N N . THR B 1 16 ? 1.726 24.156 8.078 1 93.19 16 THR B N 1
ATOM 778 C CA . THR B 1 16 ? 1.595 24.5 9.492 1 93.19 16 THR B CA 1
ATOM 779 C C . THR B 1 16 ? 2.797 23.984 10.289 1 93.19 16 THR B C 1
ATOM 781 O O . THR B 1 16 ? 2.936 24.297 11.477 1 93.19 16 THR B O 1
ATOM 784 N N . CYS B 1 17 ? 3.604 23.188 9.719 1 95 17 CYS B N 1
ATOM 785 C CA . CYS B 1 17 ? 4.754 22.547 10.344 1 95 17 CYS B CA 1
ATOM 786 C C . CYS B 1 17 ? 4.316 21.609 11.453 1 95 17 CYS B C 1
ATOM 788 O O . CYS B 1 17 ? 5.082 21.328 12.383 1 95 17 CYS B O 1
ATOM 790 N N . LYS B 1 18 ? 3.066 21.109 11.344 1 93.75 18 LYS B N 1
ATOM 791 C CA . LYS B 1 18 ? 2.539 20.172 12.336 1 93.75 18 LYS B CA 1
ATOM 792 C C . LYS B 1 18 ? 2.768 18.734 11.922 1 93.75 18 LYS B C 1
ATOM 794 O O . LYS B 1 18 ? 2.592 18.375 10.75 1 93.75 18 LYS B O 1
ATOM 799 N N . SER B 1 19 ? 3.07 17.938 12.961 1 96.19 19 SER B N 1
ATOM 800 C CA . SER B 1 19 ? 3.125 16.5 12.766 1 96.19 19 SER B CA 1
ATOM 801 C C . SER B 1 19 ? 1.738 15.875 12.875 1 96.19 19 SER B C 1
ATOM 803 O O . SER B 1 19 ? 1.021 16.109 13.844 1 96.19 19 SER B O 1
ATOM 805 N N . LEU B 1 20 ? 1.401 15.109 11.922 1 94.5 20 LEU B N 1
ATOM 806 C CA . LEU B 1 20 ? 0.082 14.492 11.906 1 94.5 20 LEU B CA 1
ATOM 807 C C . LEU B 1 20 ? 0.155 13.055 12.414 1 94.5 20 LEU B C 1
ATOM 809 O O . LEU B 1 20 ? -0.873 12.445 12.727 1 94.5 20 LEU B O 1
ATOM 813 N N . GLY B 1 21 ? 1.3 12.477 12.516 1 95.88 21 GLY B N 1
ATOM 814 C CA . GLY B 1 21 ? 1.499 11.094 12.914 1 95.88 21 GLY B CA 1
ATOM 815 C C . GLY B 1 21 ? 1.999 10.211 11.789 1 95.88 21 GLY B C 1
ATOM 816 O O . GLY B 1 21 ? 2.52 10.711 10.789 1 95.88 21 GLY B O 1
ATOM 817 N N . CYS B 1 22 ? 1.895 8.922 11.992 1 97.19 22 CYS B N 1
ATOM 818 C CA . CYS B 1 22 ? 2.332 7.953 10.992 1 97.19 22 CYS B CA 1
ATOM 819 C C . CYS B 1 22 ? 1.141 7.344 10.258 1 97.19 22 CYS B C 1
ATOM 821 O O . CYS B 1 22 ? 0.09 7.117 10.859 1 97.19 2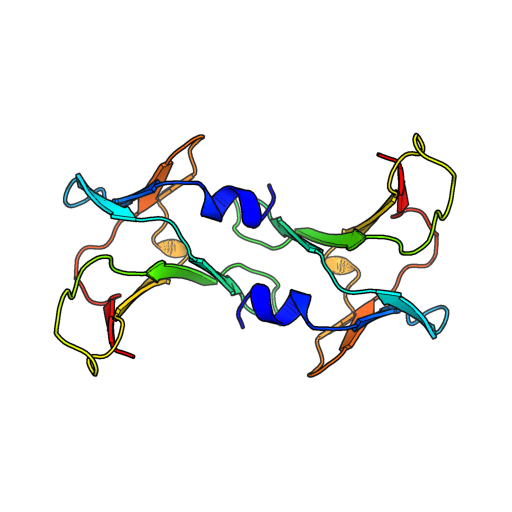2 CYS B O 1
ATOM 823 N N . PRO B 1 23 ? 1.334 7.137 9 1 97.19 23 PRO B N 1
ATOM 824 C CA . PRO B 1 23 ? 0.248 6.461 8.289 1 97.19 23 PRO B CA 1
ATOM 825 C C . PRO B 1 23 ? -0.053 5.074 8.852 1 97.19 23 PRO B C 1
ATOM 827 O O . PRO B 1 23 ? 0.865 4.355 9.25 1 97.19 23 PRO B O 1
ATOM 830 N N . LEU B 1 24 ? -1.341 4.734 8.836 1 95.25 24 LEU B N 1
ATOM 831 C CA . LEU B 1 24 ? -1.78 3.396 9.211 1 95.25 24 LEU B CA 1
ATOM 832 C C . LEU B 1 24 ? -1.983 2.523 7.98 1 95.25 24 LEU B C 1
ATOM 834 O O . LEU B 1 24 ? -1.774 1.309 8.031 1 95.25 24 LEU B O 1
ATOM 838 N N . ASP B 1 25 ? -2.426 3.18 6.977 1 96.56 25 ASP B N 1
ATOM 839 C CA . ASP B 1 25 ? -2.752 2.479 5.738 1 96.56 25 ASP B CA 1
ATOM 840 C C . ASP B 1 25 ? -2.691 3.424 4.539 1 96.56 25 ASP B C 1
ATOM 842 O O . ASP B 1 25 ? -2.48 4.625 4.703 1 96.56 25 ASP B O 1
ATOM 846 N N . VAL B 1 26 ? -2.75 2.82 3.34 1 97.31 26 VAL B N 1
ATOM 847 C CA . VAL B 1 26 ? -2.777 3.572 2.09 1 97.31 26 VAL B CA 1
ATOM 848 C C . VAL B 1 26 ? -3.926 3.076 1.215 1 97.31 26 VAL B C 1
ATOM 850 O O . VAL B 1 26 ? -4.227 1.881 1.192 1 97.31 26 VAL B O 1
ATOM 853 N N . GLU B 1 27 ? -4.5 4 0.596 1 97.69 27 GLU B N 1
ATOM 854 C CA . GLU B 1 27 ? -5.531 3.662 -0.378 1 97.69 27 GLU B CA 1
ATOM 855 C C . GLU B 1 27 ? -4.988 3.709 -1.802 1 97.69 27 GLU B C 1
ATOM 857 O O . GLU B 1 27 ? -4.07 4.48 -2.096 1 97.69 27 GLU B O 1
ATOM 862 N N . PHE B 1 28 ? -5.59 2.893 -2.666 1 97.94 28 PHE B N 1
ATOM 863 C CA . PHE B 1 28 ? -5.195 2.887 -4.07 1 97.94 28 PHE B CA 1
ATOM 864 C C . PHE B 1 28 ? -6.391 2.582 -4.965 1 97.94 28 PHE B C 1
ATOM 866 O O . PHE B 1 28 ? -7.43 2.121 -4.484 1 97.94 28 PHE B O 1
ATOM 873 N N . ASP B 1 29 ? -6.27 2.936 -6.223 1 97.31 29 ASP B N 1
ATOM 874 C CA . ASP B 1 29 ? -7.242 2.586 -7.254 1 97.31 29 ASP B CA 1
ATOM 875 C C . ASP B 1 29 ? -6.957 1.2 -7.832 1 97.31 29 ASP B C 1
ATOM 877 O O . ASP B 1 29 ? -5.938 0.996 -8.492 1 97.31 29 ASP B O 1
ATOM 881 N N . PRO B 1 30 ? -7.84 0.292 -7.629 1 93.38 30 PRO B N 1
ATOM 882 C CA . PRO B 1 30 ? -7.574 -1.068 -8.102 1 93.38 30 PRO B CA 1
ATOM 883 C C . PRO B 1 30 ? -7.516 -1.162 -9.625 1 93.38 30 PRO B C 1
ATOM 885 O O . PRO B 1 30 ? -6.977 -2.131 -10.164 1 93.38 30 PRO B O 1
ATOM 888 N N . LYS B 1 31 ? -8.031 -0.226 -10.32 1 93 31 LYS B N 1
ATOM 889 C CA . LYS B 1 31 ? -8.023 -0.239 -11.781 1 93 31 LYS B CA 1
ATOM 890 C C . LYS B 1 31 ? -6.691 0.253 -12.328 1 93 31 LYS B C 1
ATOM 892 O O . LYS B 1 31 ? -6.145 -0.333 -13.266 1 93 31 LYS B O 1
ATOM 897 N N . THR B 1 32 ? -6.156 1.219 -11.719 1 93.56 32 THR B N 1
ATOM 898 C CA . THR B 1 32 ? -4.957 1.833 -12.266 1 93.56 32 THR B CA 1
ATOM 899 C C . THR B 1 32 ? -3.717 1.39 -11.5 1 93.56 32 THR B C 1
ATOM 901 O O . THR B 1 32 ? -2.6 1.466 -12.008 1 93.56 32 THR B O 1
ATOM 904 N N . GLY B 1 33 ? -3.91 1.002 -10.266 1 94.88 33 GLY B N 1
ATOM 905 C CA . GLY B 1 33 ? -2.787 0.615 -9.422 1 94.88 33 GLY B CA 1
ATOM 906 C C . GLY B 1 33 ? -2.072 1.8 -8.797 1 94.88 33 GLY B C 1
ATOM 907 O O . GLY B 1 33 ? -0.957 1.662 -8.297 1 94.88 33 GLY B O 1
ATOM 908 N N . CYS B 1 34 ? -2.682 2.965 -8.836 1 96.81 34 CYS B N 1
ATOM 909 C CA . CYS B 1 34 ? -2.047 4.164 -8.297 1 96.81 34 CYS B CA 1
ATOM 910 C C . CYS B 1 34 ? -2.547 4.453 -6.887 1 96.81 34 CYS B C 1
ATOM 912 O O . CYS B 1 34 ? -3.74 4.324 -6.609 1 96.81 34 CYS B O 1
ATOM 914 N N . LEU B 1 35 ? -1.521 4.805 -6.059 1 97.75 35 LEU B N 1
ATOM 915 C CA . LEU B 1 35 ? -1.916 5.258 -4.73 1 97.75 35 LEU B CA 1
ATOM 916 C C . LEU B 1 35 ? -2.803 6.492 -4.812 1 97.75 35 LEU B C 1
ATOM 918 O O . LEU B 1 35 ? -2.549 7.387 -5.625 1 97.75 35 LEU B O 1
ATOM 922 N N . THR B 1 36 ? -3.881 6.516 -3.959 1 98.12 36 THR B N 1
ATOM 923 C CA . THR B 1 36 ? -4.816 7.633 -4.047 1 98.12 36 THR B CA 1
ATOM 924 C C . THR B 1 36 ? -4.824 8.438 -2.752 1 98.12 36 THR B C 1
ATOM 926 O O . THR B 1 36 ? -5.172 9.617 -2.754 1 98.12 36 THR B O 1
ATOM 929 N N . ALA B 1 37 ? -4.484 7.812 -1.594 1 98.06 37 ALA B N 1
ATOM 930 C CA . ALA B 1 37 ? -4.465 8.539 -0.326 1 98.06 37 ALA B CA 1
ATOM 931 C C . ALA B 1 37 ? -3.678 7.77 0.733 1 98.06 37 ALA B C 1
ATOM 933 O O . ALA B 1 37 ? -3.543 6.547 0.65 1 98.06 37 ALA B O 1
ATOM 934 N N . ILE B 1 38 ? -3.109 8.461 1.629 1 98.06 38 ILE B N 1
ATOM 935 C CA . ILE B 1 38 ? -2.6 7.848 2.85 1 98.06 38 ILE B CA 1
ATOM 936 C C . ILE B 1 38 ? -3.566 8.109 4.004 1 98.06 38 ILE B C 1
ATOM 938 O O . ILE B 1 38 ? -4.191 9.172 4.066 1 98.06 38 ILE B O 1
ATOM 942 N N . ILE B 1 39 ? -3.658 7.117 4.938 1 97.38 39 ILE B N 1
ATOM 943 C CA . ILE B 1 39 ? -4.547 7.203 6.09 1 97.38 39 ILE B CA 1
ATOM 944 C C . ILE B 1 39 ? -3.721 7.398 7.363 1 97.38 39 ILE B C 1
ATOM 946 O O . ILE B 1 39 ? -2.916 6.535 7.723 1 97.38 39 ILE B O 1
ATOM 950 N N . VAL B 1 40 ? -3.953 8.516 8.031 1 96.62 40 VAL B N 1
ATOM 951 C CA . VAL B 1 40 ? -3.205 8.859 9.242 1 96.62 40 VAL B CA 1
ATOM 952 C C . VAL B 1 40 ? -4.164 9.008 10.414 1 96.62 40 VAL B C 1
ATOM 954 O O . VAL B 1 40 ? -4.965 9.953 10.461 1 96.62 40 VAL B O 1
ATOM 957 N N . PRO B 1 41 ? -3.979 8.109 11.367 1 93.38 41 PRO B N 1
ATOM 958 C CA . PRO B 1 41 ? -4.855 8.234 12.531 1 93.38 41 PRO B CA 1
ATOM 959 C C . PRO B 1 41 ? -4.547 9.477 13.367 1 93.38 41 PRO B C 1
ATOM 961 O O . PRO B 1 41 ? -3.393 9.898 13.453 1 93.38 41 PRO B O 1
ATOM 964 N N . VAL B 1 42 ? -5.457 10.141 13.867 1 85.75 42 VAL B N 1
ATOM 965 C CA . VAL B 1 42 ? -5.281 11.258 14.781 1 85.75 42 VAL B CA 1
ATOM 966 C C . VAL B 1 42 ? -5.23 10.742 16.219 1 85.75 42 VAL B C 1
ATOM 968 O O . VAL B 1 42 ? -6.152 10.062 16.672 1 85.75 42 VAL B O 1
ATOM 971 N N . PRO B 1 43 ? -3.803 11.102 16.781 1 67.69 43 PRO B N 1
ATOM 972 C CA . PRO B 1 43 ? -3.664 10.711 18.188 1 67.69 43 PRO B CA 1
ATOM 973 C C . PRO B 1 43 ? -4.582 11.5 19.109 1 67.69 43 PRO B C 1
ATOM 975 O O . PRO B 1 43 ? -4.875 12.672 18.844 1 67.69 43 PRO B O 1
ATOM 978 N N . GLY B 1 44 ? -5.285 11.203 19.953 1 60.81 44 GLY B N 1
ATOM 979 C CA . GLY B 1 44 ? -5.762 12.086 21.016 1 60.81 44 GLY B CA 1
ATOM 980 C C . GLY B 1 44 ? -7.125 11.688 21.547 1 60.81 44 GLY B C 1
ATOM 981 O O . GLY B 1 44 ? -7.496 12.07 22.672 1 60.81 44 GLY B O 1
ATOM 982 N N . LYS B 1 45 ? -8.172 11.742 20.703 1 53.44 45 LYS B N 1
ATOM 983 C CA . LYS B 1 45 ? -9.258 12.195 21.578 1 53.44 45 LYS B CA 1
ATOM 984 C C . LYS B 1 45 ? -9.367 11.305 22.812 1 53.44 45 LYS B C 1
ATOM 986 O O . LYS B 1 45 ? -9.578 10.102 22.703 1 53.44 45 LYS B O 1
ATOM 991 N N . LEU B 1 46 ? -8.297 11.609 23.703 1 51.06 46 LEU B N 1
ATOM 992 C CA . LEU B 1 46 ? -8.633 11.078 25.016 1 51.06 46 LEU B CA 1
ATOM 993 C C . LEU B 1 46 ? -10.141 11.047 25.219 1 51.06 46 LEU B C 1
ATOM 995 O O . LEU B 1 46 ? -10.617 11.188 26.359 1 51.06 46 LEU B O 1
ATOM 999 N N . CYS B 1 47 ? -10.875 11.375 24.344 1 51.44 47 CYS B N 1
ATOM 1000 C CA . CYS B 1 47 ? -12.195 11.367 24.953 1 51.44 47 CYS B CA 1
ATOM 1001 C C . CYS B 1 47 ? -12.469 10.039 25.656 1 51.44 47 CYS B C 1
ATOM 1003 O O . CYS B 1 47 ? -11.859 9.023 25.328 1 51.44 47 CYS B O 1
ATOM 1005 N N . GLY B 1 48 ? -13.336 9.953 26.703 1 51.81 48 GLY B N 1
ATOM 1006 C CA . GLY B 1 48 ? -13.906 8.773 27.344 1 51.81 48 GLY B CA 1
ATOM 1007 C C . GLY B 1 48 ? -14.062 7.602 26.391 1 51.81 48 GLY B C 1
ATOM 1008 O O . GLY B 1 48 ? -13.711 7.699 25.203 1 51.81 48 GLY B O 1
ATOM 1009 N N . LEU B 1 49 ? -14.672 6.422 26.734 1 57.09 49 LEU B N 1
ATOM 1010 C CA . LEU B 1 49 ? -15.055 5.129 26.172 1 57.09 49 LEU B CA 1
ATOM 1011 C C . LEU B 1 49 ? -15.445 5.262 24.703 1 57.09 49 LEU B C 1
ATOM 1013 O O . LEU B 1 49 ? -15.133 4.391 23.891 1 57.09 49 LEU B O 1
ATOM 1017 N N . PHE B 1 50 ? -16.438 5.938 24.312 1 60.22 50 PHE B N 1
ATOM 1018 C CA . PHE B 1 50 ? -17.344 5.676 23.188 1 60.22 50 PHE B CA 1
ATOM 1019 C C . PHE B 1 50 ? -16.969 6.547 22 1 60.22 50 PHE B C 1
ATOM 1021 O O . PHE B 1 50 ? -17.75 6.664 21.047 1 60.22 50 PHE B O 1
ATOM 1028 N N . GLY B 1 51 ? -15.883 7.484 21.969 1 59.28 51 GLY B N 1
ATOM 1029 C CA . GLY B 1 51 ? -15.969 8.414 20.859 1 59.28 51 GLY B CA 1
ATOM 1030 C C . GLY B 1 51 ? -15.289 7.914 19.594 1 59.28 51 GLY B C 1
ATOM 1031 O O . GLY B 1 51 ? -14.562 6.918 19.641 1 59.28 51 GLY B O 1
ATOM 1032 N N . PRO B 1 52 ? -15.703 8.484 18.484 1 64.56 52 PRO B N 1
ATOM 1033 C CA . PRO B 1 52 ? -15.211 8.039 17.172 1 64.56 52 PRO B CA 1
ATOM 1034 C C . PRO B 1 52 ? -13.727 8.359 16.969 1 64.56 52 PRO B C 1
ATOM 1036 O O . PRO B 1 52 ? -13.219 9.336 17.516 1 64.56 52 PRO B O 1
ATOM 1039 N N . VAL B 1 53 ? -12.984 7.48 16.516 1 75.69 53 VAL B N 1
ATOM 1040 C CA . VAL B 1 53 ? -11.602 7.699 16.094 1 75.69 53 VAL B CA 1
ATOM 1041 C C . VAL B 1 53 ? -11.586 8.469 14.773 1 75.69 53 VAL B C 1
ATOM 1043 O O . VAL B 1 53 ? -12.375 8.172 13.867 1 75.69 53 VAL B O 1
ATOM 1046 N N . SER B 1 54 ? -10.883 9.672 14.789 1 87.62 54 SER B N 1
ATOM 1047 C CA . SER B 1 54 ? -10.727 10.43 13.555 1 87.62 54 SER B CA 1
ATOM 1048 C C . SER B 1 54 ? -9.438 10.047 12.828 1 87.62 54 SER B C 1
ATOM 1050 O O . SER B 1 54 ? -8.5 9.539 13.445 1 87.62 54 SER B O 1
ATOM 1052 N N . GLU B 1 55 ? -9.516 10.172 11.57 1 92.62 55 GLU B N 1
ATOM 1053 C CA . GLU B 1 55 ? -8.32 9.945 10.766 1 92.62 55 GLU B CA 1
ATOM 1054 C C . GLU B 1 55 ? -8.227 10.945 9.617 1 92.62 55 GLU B C 1
ATOM 1056 O O . GLU B 1 55 ? -9.25 11.391 9.094 1 92.62 55 GLU B O 1
ATOM 1061 N N . TYR B 1 56 ? -6.984 11.289 9.367 1 93.94 56 TYR B N 1
ATOM 1062 C CA . TYR B 1 56 ? -6.758 12.023 8.125 1 93.94 56 TYR B CA 1
ATOM 1063 C C . TYR B 1 56 ? -6.75 11.078 6.926 1 93.94 56 TYR B C 1
ATOM 1065 O O . TYR B 1 56 ? -6.102 10.031 6.961 1 93.94 56 TYR B O 1
ATOM 1073 N N . VAL B 1 57 ? -7.527 11.469 5.973 1 96.62 57 VAL B N 1
ATOM 1074 C CA . VAL B 1 57 ? -7.398 10.852 4.656 1 96.62 57 VAL B CA 1
ATOM 1075 C C . VAL B 1 57 ? -6.785 11.852 3.674 1 96.62 57 VAL B C 1
ATOM 1077 O O . VAL B 1 57 ? -7.484 12.719 3.146 1 96.62 57 VAL B O 1
ATOM 1080 N N . ILE B 1 58 ? -5.48 11.711 3.441 1 97.31 58 ILE B N 1
ATOM 1081 C CA . ILE B 1 58 ? -4.73 12.703 2.686 1 97.31 58 ILE B CA 1
ATOM 1082 C C . ILE B 1 58 ? -4.504 12.211 1.26 1 97.31 58 ILE B C 1
ATOM 1084 O O . ILE B 1 58 ? -3.822 11.203 1.048 1 97.31 58 ILE B O 1
ATOM 1088 N N . PRO B 1 59 ? -4.996 12.93 0.304 1 97.38 59 PRO B N 1
ATOM 1089 C CA . PRO B 1 59 ? -4.77 12.523 -1.086 1 97.38 59 PRO B CA 1
ATOM 1090 C C . PRO B 1 59 ? -3.287 12.461 -1.449 1 97.38 59 PRO B C 1
ATOM 1092 O O . PRO B 1 59 ? -2.498 13.289 -0.983 1 97.38 59 PRO B O 1
ATOM 1095 N N . TRP B 1 60 ? -3.016 11.484 -2.391 1 97.5 60 TRP B N 1
ATOM 1096 C CA . TRP B 1 60 ? -1.633 11.297 -2.816 1 97.5 60 TRP B CA 1
ATOM 1097 C C . TRP B 1 60 ? -1.077 12.578 -3.426 1 97.5 60 TRP B C 1
ATOM 1099 O O . TRP B 1 60 ? 0.102 12.898 -3.252 1 97.5 60 TRP B O 1
ATOM 1109 N N . GLN B 1 61 ? -1.909 13.336 -4.098 1 96.31 61 GLN B N 1
ATOM 1110 C CA . GLN B 1 61 ? -1.491 14.562 -4.781 1 96.31 61 GLN B CA 1
ATOM 1111 C C . GLN B 1 61 ? -1.048 15.625 -3.777 1 96.31 61 GLN B C 1
ATOM 1113 O O . GLN B 1 61 ? -0.415 16.609 -4.152 1 96.31 61 GLN B O 1
ATOM 1118 N N . CYS B 1 62 ? -1.394 15.398 -2.496 1 97.06 62 CYS B N 1
ATOM 1119 C CA . CYS B 1 62 ? -1.01 16.375 -1.475 1 97.06 62 CYS B CA 1
ATOM 1120 C C . CYS B 1 62 ? 0.381 16.062 -0.929 1 97.06 62 CYS B C 1
ATOM 1122 O O . CYS B 1 62 ? 0.939 16.859 -0.166 1 97.06 62 CYS B O 1
ATOM 1124 N N . ILE B 1 63 ? 0.891 14.977 -1.215 1 97.81 63 ILE B N 1
ATOM 1125 C CA . ILE B 1 63 ? 2.242 14.625 -0.787 1 97.81 63 ILE B CA 1
ATOM 1126 C C . ILE B 1 63 ? 3.262 15.391 -1.625 1 97.81 63 ILE B C 1
ATOM 1128 O O . ILE B 1 63 ? 3.252 15.312 -2.855 1 97.81 63 ILE B O 1
ATOM 1132 N N . ARG B 1 64 ? 4.098 16.031 -0.916 1 96.81 64 ARG B N 1
ATOM 1133 C CA . ARG B 1 64 ? 5.098 16.828 -1.608 1 96.81 64 ARG B CA 1
ATOM 1134 C C . ARG B 1 64 ? 6.414 16.078 -1.734 1 96.81 64 ARG B C 1
ATOM 1136 O O . ARG B 1 64 ? 7.105 16.172 -2.752 1 96.81 64 ARG B O 1
ATOM 1143 N N . GLN B 1 65 ? 6.711 15.414 -0.648 1 96.31 65 GLN B N 1
ATOM 1144 C CA . GLN B 1 65 ? 7.984 14.703 -0.637 1 96.31 65 GLN B CA 1
ATOM 1145 C C . GLN B 1 65 ? 7.961 13.539 0.354 1 96.31 65 GLN B C 1
ATOM 1147 O O . GLN B 1 65 ? 7.406 13.664 1.447 1 96.31 65 GLN B O 1
ATOM 1152 N N . ILE B 1 66 ? 8.562 12.438 -0.128 1 97.25 66 ILE B N 1
ATOM 1153 C CA . ILE B 1 66 ? 8.812 11.32 0.776 1 97.25 66 ILE B CA 1
ATOM 1154 C C . ILE B 1 66 ? 10.297 11.234 1.1 1 97.25 66 ILE B C 1
ATOM 1156 O O . ILE B 1 66 ? 11.109 10.875 0.24 1 97.25 66 ILE B O 1
ATOM 1160 N N . GLY B 1 67 ? 10.586 11.602 2.311 1 95.19 67 GLY B N 1
ATOM 1161 C CA . GLY B 1 67 ? 11.977 11.531 2.754 1 95.19 67 GLY B CA 1
ATOM 1162 C C . GLY B 1 67 ? 12.32 10.219 3.434 1 95.19 67 GLY B C 1
ATOM 1163 O O . GLY B 1 67 ? 11.547 9.258 3.375 1 95.19 67 GLY B O 1
ATOM 1164 N N . GLU B 1 68 ? 13.461 10.156 3.984 1 94.81 68 GLU B N 1
ATOM 1165 C CA . GLU B 1 68 ? 13.914 8.961 4.688 1 94.81 68 GLU B CA 1
ATOM 1166 C C . GLU B 1 68 ? 13.047 8.68 5.914 1 94.81 68 GLU B C 1
ATOM 1168 O O . GLU B 1 68 ? 12.672 7.535 6.16 1 94.81 68 GLU B O 1
ATOM 1173 N N . ASP B 1 69 ? 12.703 9.703 6.629 1 97 69 ASP B N 1
ATOM 1174 C CA . ASP B 1 69 ? 12.016 9.523 7.902 1 97 69 ASP B CA 1
ATOM 1175 C C . ASP B 1 69 ? 10.695 10.297 7.93 1 97 69 ASP B C 1
ATOM 1177 O O . ASP B 1 69 ? 9.867 10.094 8.812 1 97 69 ASP B O 1
ATOM 1181 N N . ILE B 1 70 ? 10.547 11.102 6.934 1 97.69 70 ILE B N 1
ATOM 1182 C CA . ILE B 1 70 ? 9.422 12.023 7.016 1 97.69 70 ILE B CA 1
ATOM 1183 C C . ILE B 1 70 ? 8.664 12.039 5.688 1 97.69 70 ILE B C 1
ATOM 1185 O O . ILE B 1 70 ? 9.266 11.891 4.621 1 97.69 70 ILE B O 1
ATOM 1189 N N . ILE B 1 71 ? 7.379 12.211 5.754 1 98.38 71 ILE B N 1
ATOM 1190 C CA . ILE B 1 71 ? 6.523 12.523 4.617 1 98.38 71 ILE B CA 1
ATOM 1191 C C . ILE B 1 71 ? 6 13.953 4.746 1 98.38 71 ILE B C 1
ATOM 1193 O O . ILE B 1 71 ? 5.312 14.289 5.715 1 98.38 71 ILE B O 1
ATOM 1197 N N . LEU B 1 72 ? 6.285 14.812 3.75 1 98.25 72 LEU B N 1
ATOM 1198 C CA . LEU B 1 72 ? 5.805 16.188 3.736 1 98.25 72 LEU B CA 1
ATOM 1199 C C . LEU B 1 72 ? 4.516 16.312 2.93 1 98.25 72 LEU B C 1
ATOM 1201 O O . LEU B 1 72 ? 4.461 15.891 1.771 1 98.25 72 LEU B O 1
ATOM 1205 N N . VAL B 1 73 ? 3.52 16.859 3.586 1 98.06 73 VAL B N 1
ATOM 1206 C CA . VAL B 1 73 ? 2.254 17.062 2.887 1 98.06 73 VAL B CA 1
ATOM 1207 C C . VAL B 1 73 ? 1.871 18.547 2.928 1 98.06 73 VAL B C 1
ATOM 1209 O O . VAL B 1 73 ? 2.352 19.281 3.783 1 98.06 73 VAL B O 1
ATOM 1212 N N . GLU B 1 74 ? 1.114 18.844 1.908 1 97 74 GLU B N 1
ATOM 1213 C CA . GLU B 1 74 ? 0.575 20.188 1.835 1 97 74 GLU B CA 1
ATOM 1214 C C . GLU B 1 74 ? -0.95 20.188 1.896 1 97 74 GLU B C 1
ATOM 1216 O O . GLU B 1 74 ? -1.615 19.938 0.889 1 97 74 GLU B O 1
ATOM 1221 N N . ILE B 1 75 ? -1.47 20.438 3.119 1 92.5 75 ILE B N 1
ATOM 1222 C CA . ILE B 1 75 ? -2.916 20.484 3.309 1 92.5 75 ILE B CA 1
ATOM 1223 C C . ILE B 1 75 ? -3.314 21.812 3.943 1 92.5 75 ILE B C 1
ATOM 1225 O O . ILE B 1 75 ? -2.732 22.234 4.949 1 92.5 75 ILE B O 1
ATOM 1229 N N . LYS B 1 76 ? -4.113 22.578 3.311 1 88.31 76 LYS B N 1
ATOM 1230 C CA . LYS B 1 76 ? -4.496 23.906 3.781 1 88.31 76 LYS B CA 1
ATOM 1231 C C . LYS B 1 76 ? -5.68 23.828 4.742 1 88.31 76 LYS B C 1
ATOM 1233 O O . LYS B 1 76 ? -5.82 24.672 5.633 1 88.31 76 LYS B O 1
ATOM 1238 N N . GLU B 1 77 ? -6.566 22.984 4.617 1 75.5 77 GLU B N 1
ATOM 1239 C CA . GLU B 1 77 ? -7.75 22.859 5.461 1 75.5 77 GLU B CA 1
ATOM 1240 C C . GLU B 1 77 ? -7.863 21.453 6.055 1 75.5 77 GLU B C 1
ATOM 1242 O O . GLU B 1 77 ? -7.285 20.5 5.523 1 75.5 77 GLU B O 1
ATOM 1247 N N . GLU B 1 78 ? -8.422 21.516 7.246 1 74.56 78 GLU B N 1
ATOM 1248 C CA . GLU B 1 78 ? -8.672 20.219 7.867 1 74.56 78 GLU B CA 1
ATOM 1249 C C . GLU B 1 78 ? -9.75 19.438 7.117 1 74.56 78 GLU B C 1
ATOM 1251 O O . GLU B 1 78 ? -10.531 18.703 7.723 1 74.56 78 GLU B O 1
ATOM 1256 N N . LYS B 1 79 ? -9.781 19.672 5.852 1 84.75 79 LYS B N 1
ATOM 1257 C CA . LYS B 1 79 ? -10.805 19.047 5.016 1 84.75 79 LYS B CA 1
ATOM 1258 C C . LYS B 1 79 ? -10.539 17.547 4.836 1 84.75 79 LYS B C 1
ATOM 1260 O O . LYS B 1 79 ? -11.445 16.797 4.504 1 84.75 79 LYS B O 1
ATOM 1265 N N . PHE B 1 80 ? -9.359 17.156 5.352 1 89.25 80 PHE B N 1
ATOM 1266 C CA . PHE B 1 80 ? -9.008 15.766 5.105 1 89.25 80 PHE B CA 1
ATOM 1267 C C . PHE B 1 80 ? -9.172 14.93 6.371 1 89.25 80 PHE B C 1
ATOM 1269 O O . PHE B 1 80 ? -8.766 13.766 6.414 1 89.25 80 PHE B O 1
ATOM 1276 N N . LEU B 1 81 ? -9.766 15.586 7.355 1 87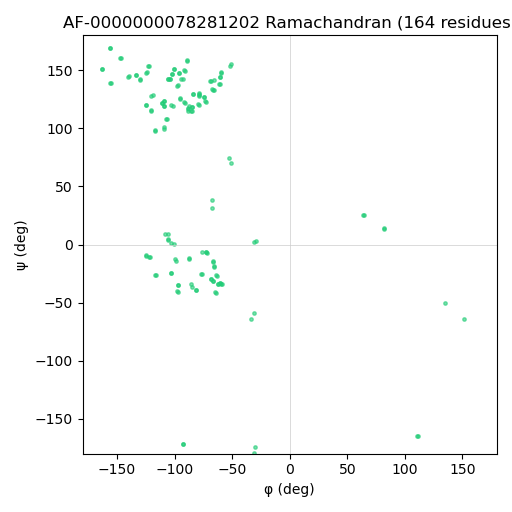.19 81 LEU B N 1
ATOM 1277 C CA . LEU B 1 81 ? -10.109 14.883 8.578 1 87.19 81 LEU B CA 1
ATOM 1278 C C . LEU B 1 81 ? -11.461 14.188 8.453 1 87.19 81 LEU B C 1
ATOM 1280 O O . LEU B 1 81 ? -12.469 14.836 8.148 1 87.19 81 LEU B O 1
ATOM 1284 N N . LYS B 1 82 ? -11.383 12.906 8.586 1 84.06 82 LYS B N 1
ATOM 1285 C CA . LYS B 1 82 ? -12.609 12.109 8.547 1 84.06 82 LYS B CA 1
ATOM 1286 C C . LYS B 1 82 ? -12.953 11.555 9.922 1 84.06 82 LYS B C 1
ATOM 1288 O O . LYS B 1 82 ? -12.086 11.031 10.625 1 84.06 82 LYS B O 1
ATOM 1293 N N . LYS B 1 83 ? -14.133 11.883 10.336 1 71.38 83 LYS B N 1
ATOM 1294 C CA . LYS B 1 83 ? -14.625 11.32 11.594 1 71.38 83 LYS B CA 1
ATOM 1295 C C . LYS B 1 83 ? -15.336 9.992 11.367 1 71.38 83 LYS B C 1
ATOM 1297 O O . LYS B 1 83 ? -16.094 9.844 10.406 1 71.38 83 LYS B O 1
ATOM 1302 N N . GLU B 1 84 ? -14.695 8.797 12.008 1 61.34 84 GLU B N 1
ATOM 1303 C CA . GLU B 1 84 ? -15.469 7.559 11.914 1 61.34 84 GLU B CA 1
ATOM 1304 C C . GLU B 1 84 ? -16.781 7.664 12.695 1 61.34 84 GLU B C 1
ATOM 1306 O O . GLU B 1 84 ? -16.844 8.375 13.695 1 61.34 84 GLU B O 1
#

Nearest PDB structures (foldseek):
  8onw-assembly2_C  TM=7.989E-01  e=7.537E-04  Archaeoglobus fulgidus
  1pm3-assembly1_B  TM=7.991E-01  e=2.189E-03  Methanothermobacter thermautotrophicus
  8qzo-assembly2_B  TM=7.949E-01  e=2.898E-03  Archaeoglobus fulgidus
  8qzo-assembly4_F  TM=7.698E-01  e=2.898E-03  Archaeoglobus fulgidus
  8qzo-assembly1_A  TM=7.962E-01  e=5.078E-03  Archaeoglobus fulgidus